Protein AF-A0A2T1A3M8-F1 (afdb_monomer_lite)

pLDDT: mean 86.58, std 13.89, range [47.28, 98.44]

Foldseek 3Di:
DDDDDDPPDDPPPPPPPPQPPVNVVVVVVVVVVVVVVVVVVVVVVVVVVVVVVVVVVVVVVVVVVVVCVVCVVVVLVVQLVVVVVVPDDSVVSNVVSVVVVVVVCVVVVVVVVVVVVPPDDPPVVVVVVVVVVVVVVVVVDDDPDD

InterPro domains:
  IPR009937 Putative Actinobacterial Holin-X, holin superfamily III [PF07332] (22-135)

Secondary structure (DSSP, 8-state):
-PPP----S--------PPPHHHHHHHHHHHHHHHHHHHHHHHHHHHHHHHHHHHHHHHHHHHHHHHHHHHHHHHHHHHHHHHHHTT--HHHHHHHHHHHHHHHHHHHHHHHHHHHHH----HHHHHHHHHHHHHHHHHT---S--

Radius of gyration: 41.01 Å; chains: 1; bounding box: 118×30×90 Å

Organism: NCBI:txid1629062

Sequence (146 aa):
MTIPDTRYAAVEETEVAHPSVGTLVKEASDHLSTLVRSEVELAKTEVKAEVKKAATGSISLIVAGVLVLVALPFIFVTLAEVLILIGLPRWAGYACIVGFFFVLAALFGLIGLRKIKKIKKPERTVSSMKKNSEIARAFKKPEKAA

Structure (mmCIF, N/CA/C/O backbone):
data_AF-A0A2T1A3M8-F1
#
_entry.id   AF-A0A2T1A3M8-F1
#
loop_
_atom_site.group_PDB
_atom_site.id
_atom_site.type_symbol
_atom_site.label_atom_id
_atom_site.label_alt_id
_atom_site.label_comp_id
_atom_site.label_asym_id
_atom_site.label_entity_id
_atom_site.label_seq_id
_atom_site.pdbx_PDB_ins_code
_atom_site.Cartn_x
_atom_site.Cartn_y
_atom_site.Cartn_z
_atom_site.occupancy
_atom_site.B_iso_or_equiv
_atom_site.auth_seq_id
_atom_site.auth_comp_id
_atom_site.auth_asym_id
_atom_site.auth_atom_id
_atom_site.pdbx_PDB_model_num
ATOM 1 N N . MET A 1 1 ? -96.340 -3.804 47.439 1.00 56.19 1 MET A N 1
ATOM 2 C CA . MET A 1 1 ? -95.224 -4.629 46.935 1.00 56.19 1 MET A CA 1
ATOM 3 C C . MET A 1 1 ? -93.945 -3.850 47.189 1.00 56.19 1 MET A C 1
ATOM 5 O O . MET A 1 1 ? -93.656 -2.906 46.471 1.00 56.19 1 MET A O 1
ATOM 9 N N . THR A 1 2 ? -93.291 -4.137 48.310 1.00 54.47 2 THR A N 1
ATOM 10 C CA . THR A 1 2 ? -92.077 -3.467 48.794 1.00 54.47 2 THR A CA 1
ATOM 11 C C . THR A 1 2 ? -90.855 -4.137 48.174 1.00 54.47 2 THR A C 1
ATOM 13 O O . THR A 1 2 ? -90.666 -5.339 48.355 1.00 54.47 2 THR A O 1
ATOM 16 N N . ILE A 1 3 ? -90.052 -3.379 47.432 1.00 66.25 3 ILE A N 1
ATOM 17 C CA . ILE A 1 3 ? -88.756 -3.834 46.917 1.00 66.25 3 ILE A CA 1
ATOM 18 C C . ILE A 1 3 ? -87.716 -3.600 48.027 1.00 66.25 3 ILE A C 1
ATOM 20 O O . ILE A 1 3 ? -87.674 -2.489 48.555 1.00 66.25 3 ILE A O 1
ATOM 24 N N . PRO A 1 4 ? -86.909 -4.603 48.419 1.00 63.34 4 PRO A N 1
ATOM 25 C CA . PRO A 1 4 ? -85.868 -4.422 49.423 1.00 63.34 4 PRO A CA 1
ATOM 26 C C . PRO A 1 4 ? -84.625 -3.770 48.799 1.00 63.34 4 PRO A C 1
ATOM 28 O O . PRO A 1 4 ? -84.076 -4.269 47.815 1.00 63.34 4 PRO A O 1
ATOM 31 N N . ASP A 1 5 ? -84.162 -2.669 49.390 1.00 68.81 5 ASP A N 1
ATOM 32 C CA . ASP A 1 5 ? -82.887 -2.033 49.051 1.00 68.81 5 ASP A CA 1
ATOM 33 C C . ASP A 1 5 ? -81.718 -2.914 49.513 1.00 68.81 5 ASP A C 1
ATOM 35 O O . ASP A 1 5 ? -81.471 -3.079 50.705 1.00 68.81 5 ASP A O 1
ATOM 39 N N . THR A 1 6 ? -81.000 -3.508 48.559 1.00 67.69 6 THR A N 1
ATOM 40 C CA . THR A 1 6 ? -79.814 -4.355 48.814 1.00 67.69 6 THR A CA 1
ATOM 41 C C . THR A 1 6 ? -78.653 -4.051 47.862 1.00 67.69 6 THR A C 1
ATOM 43 O O . THR A 1 6 ? -77.837 -4.916 47.562 1.00 67.69 6 THR A O 1
ATOM 46 N N . ARG A 1 7 ? -78.531 -2.807 47.380 1.00 63.34 7 ARG A N 1
ATOM 47 C CA . ARG A 1 7 ? -77.440 -2.406 46.465 1.00 63.34 7 ARG A CA 1
ATOM 48 C C . ARG A 1 7 ? -76.286 -1.630 47.103 1.00 63.34 7 ARG A C 1
ATOM 50 O O . ARG A 1 7 ? -75.448 -1.109 46.382 1.00 63.34 7 ARG A O 1
ATOM 57 N N . TYR A 1 8 ? -76.215 -1.591 48.432 1.00 64.69 8 TYR A N 1
ATOM 58 C CA . TYR A 1 8 ? -75.124 -0.950 49.180 1.00 64.69 8 TYR A CA 1
ATOM 59 C C . TYR A 1 8 ? -74.403 -1.950 50.098 1.00 64.69 8 TYR A C 1
ATOM 61 O O . TYR A 1 8 ? -73.956 -1.607 51.187 1.00 64.69 8 TYR A O 1
ATOM 69 N N . ALA A 1 9 ? -74.301 -3.215 49.684 1.00 58.91 9 ALA A N 1
ATOM 70 C CA . ALA A 1 9 ? -73.373 -4.140 50.318 1.00 58.91 9 ALA A CA 1
ATOM 71 C C . ALA A 1 9 ? -71.983 -3.932 49.699 1.00 58.91 9 ALA A C 1
ATOM 73 O O . ALA A 1 9 ? -71.771 -4.255 48.534 1.00 58.91 9 ALA A O 1
ATOM 74 N N . ALA A 1 10 ? -71.077 -3.385 50.511 1.00 58.31 10 ALA A N 1
ATOM 75 C CA . ALA A 1 10 ? -69.633 -3.332 50.308 1.00 58.31 10 ALA A CA 1
ATOM 76 C C . ALA A 1 10 ? -69.152 -2.544 49.076 1.00 58.31 10 ALA A C 1
ATOM 78 O O . ALA A 1 10 ? -68.676 -3.105 48.092 1.00 58.31 10 ALA A O 1
ATOM 79 N N . VAL A 1 11 ? -69.113 -1.214 49.202 1.00 58.75 11 VAL A N 1
ATOM 80 C CA . VAL A 1 11 ? -67.881 -0.542 48.771 1.00 58.75 11 VAL A CA 1
ATOM 81 C C . VAL A 1 11 ? -66.842 -0.985 49.792 1.00 58.75 11 VAL A C 1
ATOM 83 O O . VAL A 1 11 ? -66.782 -0.454 50.897 1.00 58.75 11 VAL A O 1
ATOM 86 N N . GLU A 1 12 ? -66.144 -2.074 49.475 1.00 60.78 12 GLU A N 1
ATOM 87 C CA . GLU A 1 12 ? -64.913 -2.452 50.152 1.00 60.78 12 GLU A CA 1
ATOM 88 C C . GLU A 1 12 ? -64.008 -1.225 50.037 1.00 60.78 12 GLU A C 1
ATOM 90 O O . GLU A 1 12 ? -63.537 -0.879 48.951 1.00 60.78 12 GLU A O 1
ATOM 95 N N . GLU A 1 13 ? -63.879 -0.486 51.134 1.00 59.03 13 GLU A N 1
ATOM 96 C CA . GLU A 1 13 ? -62.920 0.594 51.260 1.00 59.03 13 GLU A CA 1
ATOM 97 C C . GLU A 1 13 ? -61.561 -0.093 51.165 1.00 59.03 13 GLU A C 1
ATOM 99 O O . GLU A 1 13 ? -61.047 -0.642 52.137 1.00 59.03 13 GLU A O 1
ATOM 104 N N . THR A 1 14 ? -61.039 -0.197 49.941 1.00 60.00 14 THR A N 1
ATOM 105 C CA . THR A 1 14 ? -59.661 -0.602 49.716 1.00 60.00 14 THR A CA 1
ATOM 106 C C . THR A 1 14 ? -58.864 0.479 50.414 1.00 60.00 14 THR A C 1
ATOM 108 O O . THR A 1 14 ? -58.745 1.591 49.901 1.00 60.00 14 THR A O 1
ATOM 111 N N . GLU A 1 15 ? -58.426 0.184 51.639 1.00 54.41 15 GLU A N 1
ATOM 112 C CA . GLU A 1 15 ? -57.441 0.963 52.364 1.00 54.41 15 GLU A CA 1
ATOM 113 C C . GLU A 1 15 ? -56.363 1.285 51.335 1.00 54.41 15 GLU A C 1
ATOM 115 O O . GLU A 1 15 ? -55.698 0.384 50.815 1.00 54.41 15 GLU A O 1
ATOM 120 N N . VAL A 1 16 ? -56.299 2.553 50.917 1.00 62.00 16 VAL A N 1
ATOM 121 C CA . VAL A 1 16 ? -55.304 3.017 49.960 1.00 62.00 16 VAL A CA 1
ATOM 122 C C . VAL A 1 16 ? -53.999 2.932 50.724 1.00 62.00 16 VAL A C 1
ATOM 124 O O . VAL A 1 16 ? -53.588 3.877 51.394 1.00 62.00 16 VAL A O 1
ATOM 127 N N . ALA A 1 17 ? -53.399 1.743 50.702 1.00 64.56 17 ALA A N 1
ATOM 128 C CA . ALA A 1 17 ? -52.112 1.468 51.287 1.00 64.56 17 ALA A CA 1
ATOM 129 C C . ALA A 1 17 ? -51.141 2.386 50.557 1.00 64.56 17 ALA A C 1
ATOM 131 O O . ALA A 1 17 ? -50.731 2.112 49.427 1.00 64.56 17 ALA A O 1
ATOM 132 N N . HIS A 1 18 ? -50.857 3.536 51.171 1.00 65.81 18 HIS A N 1
ATOM 133 C CA . HIS A 1 18 ? -49.926 4.498 50.623 1.00 65.81 18 HIS A CA 1
ATOM 134 C C . HIS A 1 18 ? -48.636 3.738 50.333 1.00 65.81 18 HIS A C 1
ATOM 136 O O . HIS A 1 18 ? -48.106 3.091 51.246 1.00 65.81 18 HIS A O 1
ATOM 142 N N . PRO A 1 19 ? -48.159 3.741 49.075 1.00 67.19 19 PRO A N 1
ATOM 143 C CA . PRO A 1 19 ? -46.960 3.009 48.730 1.00 67.19 19 PRO A CA 1
ATOM 144 C C . PRO A 1 19 ? -45.869 3.464 49.685 1.00 67.19 19 PRO A C 1
ATOM 146 O O . PRO A 1 19 ? -45.608 4.661 49.838 1.00 67.19 19 PRO A O 1
ATOM 149 N N . SER A 1 20 ? -45.290 2.496 50.396 1.00 84.38 20 SER A N 1
ATOM 150 C CA . SER A 1 20 ? -44.232 2.793 51.348 1.00 84.38 20 SER A CA 1
ATOM 151 C C . SER A 1 20 ? -43.126 3.564 50.625 1.00 84.38 20 SER A C 1
ATOM 153 O O . SER A 1 20 ? -42.888 3.352 49.433 1.00 84.38 20 SER A O 1
ATOM 155 N N . VAL A 1 21 ? -42.408 4.431 51.337 1.00 84.31 21 VAL A N 1
ATOM 156 C CA . VAL A 1 21 ? -41.276 5.178 50.761 1.00 84.31 21 VAL A CA 1
ATOM 157 C C . VAL A 1 21 ? -40.280 4.228 50.072 1.00 84.31 21 VAL A C 1
ATOM 159 O O . VAL A 1 21 ? -39.727 4.561 49.028 1.00 84.31 21 VAL A O 1
ATOM 162 N N . GLY A 1 22 ? -40.123 3.001 50.584 1.00 86.31 22 GLY A N 1
ATOM 163 C CA . GLY A 1 22 ? -39.310 1.958 49.952 1.00 86.31 22 GLY A CA 1
ATOM 164 C C . GLY A 1 22 ? -39.854 1.458 48.607 1.00 86.31 22 GLY A C 1
ATOM 165 O O . GLY A 1 22 ? -39.070 1.189 47.700 1.00 86.31 22 GLY A O 1
ATOM 166 N N . THR A 1 23 ? -41.175 1.378 48.443 1.00 86.12 23 THR A N 1
ATOM 167 C CA . THR A 1 23 ? -41.828 1.000 47.179 1.00 86.12 23 THR A CA 1
ATOM 168 C C . THR A 1 23 ? -41.620 2.074 46.110 1.00 86.12 23 THR A C 1
ATOM 170 O O . THR A 1 23 ? -41.245 1.746 44.989 1.00 86.12 23 THR A O 1
ATOM 173 N N . LEU A 1 24 ? -41.762 3.352 46.477 1.00 88.38 24 LEU A N 1
ATOM 174 C CA . LEU A 1 24 ? -41.560 4.488 45.566 1.00 88.38 24 LEU A CA 1
ATOM 175 C C . LEU A 1 24 ? -40.099 4.619 45.115 1.00 88.38 24 LEU A C 1
ATOM 177 O O . LEU A 1 24 ? -39.822 4.868 43.944 1.00 88.38 24 LEU A O 1
ATOM 181 N N . VAL A 1 25 ? -39.150 4.415 46.034 1.00 90.38 25 VAL A N 1
ATOM 182 C CA . VAL A 1 25 ? -37.715 4.411 45.708 1.00 90.38 25 VAL A CA 1
ATOM 183 C C . VAL A 1 25 ? -37.370 3.252 44.774 1.00 90.38 25 VAL A C 1
ATOM 185 O O . VAL A 1 25 ? -36.583 3.434 43.843 1.00 90.38 25 VAL A O 1
ATOM 188 N N . LYS A 1 26 ? -37.964 2.073 44.989 1.00 90.81 26 LYS A N 1
ATOM 189 C CA . LYS A 1 26 ? -37.766 0.911 44.118 1.00 90.81 26 LYS A CA 1
ATOM 190 C C . LYS A 1 26 ? -38.294 1.175 42.705 1.00 90.81 26 LYS A C 1
ATOM 192 O O . LYS A 1 26 ? -37.553 0.989 41.749 1.00 90.81 26 LYS A O 1
ATOM 197 N N . GLU A 1 27 ? -39.513 1.690 42.580 1.00 90.94 27 GLU A N 1
ATOM 198 C CA . GLU A 1 27 ? -40.127 2.018 41.288 1.00 90.94 27 GLU A CA 1
ATOM 199 C C . GLU A 1 27 ? -39.337 3.102 40.536 1.00 90.94 27 GLU A C 1
ATOM 201 O O . GLU A 1 27 ? -38.985 2.927 39.371 1.00 90.94 27 GLU A O 1
ATOM 206 N N . ALA A 1 28 ? -38.930 4.177 41.219 1.00 91.12 28 ALA A N 1
ATOM 207 C CA . ALA A 1 28 ? -38.073 5.202 40.622 1.00 91.12 28 ALA A CA 1
ATOM 208 C C . ALA A 1 28 ? -36.711 4.639 40.160 1.00 91.12 28 ALA A C 1
ATOM 210 O O . ALA A 1 28 ? -36.205 5.024 39.102 1.00 91.12 28 ALA A O 1
ATOM 211 N N . SER A 1 29 ? -36.131 3.705 40.922 1.00 92.31 29 SER A N 1
ATOM 212 C CA . SER A 1 29 ? -34.871 3.032 40.566 1.00 92.31 29 SER A CA 1
ATOM 213 C C . SER A 1 29 ? -35.028 2.106 39.355 1.00 92.31 29 SER A C 1
ATOM 215 O O . SER A 1 29 ? -34.136 2.051 38.502 1.00 92.31 29 SER A O 1
ATOM 217 N N . ASP A 1 30 ? -36.163 1.418 39.242 1.00 93.69 30 ASP A N 1
ATOM 218 C CA . ASP A 1 30 ? -36.487 0.552 38.105 1.00 93.69 30 ASP A CA 1
ATOM 219 C C . ASP A 1 30 ? -36.718 1.381 36.825 1.00 93.69 30 ASP A C 1
ATOM 221 O O . ASP A 1 30 ? -36.212 1.036 35.749 1.00 93.69 30 ASP A O 1
ATOM 225 N N . HIS A 1 31 ? -37.387 2.533 36.933 1.00 92.88 31 HIS A N 1
ATOM 226 C CA . HIS A 1 31 ? -37.581 3.464 35.816 1.00 92.88 31 HIS A CA 1
ATOM 227 C C . HIS A 1 31 ? -36.258 4.069 35.335 1.00 92.88 31 HIS A C 1
ATOM 229 O O . HIS A 1 31 ? -35.994 4.107 34.130 1.00 92.88 31 HIS A O 1
ATOM 235 N N . LEU A 1 32 ? -35.394 4.492 36.263 1.00 93.56 32 LEU A N 1
ATOM 236 C CA . LEU A 1 32 ? -34.070 5.009 35.920 1.00 93.56 32 LEU A CA 1
ATOM 237 C C . LEU A 1 32 ? -33.206 3.929 35.257 1.00 93.56 32 LEU A C 1
ATOM 239 O O . LEU A 1 32 ? -32.557 4.195 34.246 1.00 93.56 32 LEU A O 1
ATOM 243 N N . SER A 1 33 ? -33.237 2.699 35.780 1.00 94.81 33 SER A N 1
ATOM 244 C CA . SER A 1 33 ? -32.524 1.560 35.186 1.00 94.81 33 SER A CA 1
ATOM 245 C C . SER A 1 33 ? -33.001 1.271 33.762 1.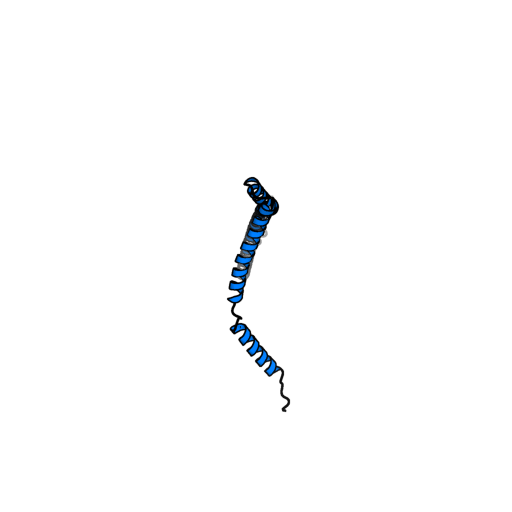00 94.81 33 SER A C 1
ATOM 247 O O . SER A 1 33 ? -32.186 0.992 32.881 1.00 94.81 33 SER A O 1
ATOM 249 N N . THR A 1 34 ? -34.306 1.398 33.516 1.00 94.81 34 THR A N 1
ATOM 250 C CA . THR A 1 34 ? -34.906 1.232 32.186 1.00 94.81 34 THR A CA 1
ATOM 251 C C . THR A 1 34 ? -34.461 2.332 31.222 1.00 94.81 34 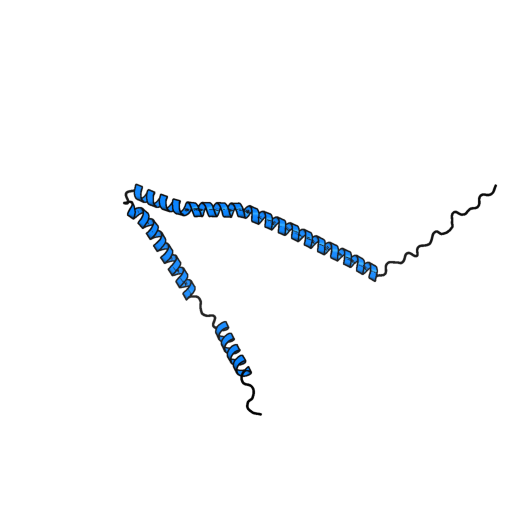THR A C 1
ATOM 253 O O . THR A 1 34 ? -34.055 2.024 30.103 1.00 94.81 34 THR A O 1
ATOM 256 N N . LEU A 1 35 ? -34.450 3.594 31.663 1.00 95.00 35 LEU A N 1
ATOM 257 C CA . LEU A 1 35 ? -34.007 4.734 30.854 1.00 95.00 35 LEU A CA 1
ATOM 258 C C . LEU A 1 35 ? -32.522 4.624 30.470 1.00 95.00 35 LEU A C 1
ATOM 260 O O . LEU A 1 35 ? -32.142 4.809 29.315 1.00 95.00 35 LEU A O 1
ATOM 264 N N . VAL A 1 36 ? -31.672 4.271 31.439 1.00 96.06 36 VAL A N 1
ATOM 265 C CA . VAL A 1 36 ? -30.241 4.052 31.188 1.00 96.06 36 VAL A CA 1
ATOM 266 C C . VAL A 1 36 ? -30.053 2.904 30.200 1.00 96.06 36 VAL A C 1
ATOM 268 O O . VAL A 1 36 ? -29.255 3.011 29.269 1.00 96.06 36 VAL A O 1
ATOM 271 N N . ARG A 1 37 ? -30.804 1.808 30.361 1.00 96.19 37 ARG A N 1
ATOM 272 C CA . ARG A 1 37 ? -30.740 0.675 29.438 1.00 96.19 37 ARG A CA 1
ATOM 273 C C . ARG A 1 37 ? -31.157 1.069 28.020 1.00 96.19 37 ARG A C 1
ATOM 275 O O . ARG A 1 37 ? -30.464 0.670 27.085 1.00 96.19 37 ARG A O 1
ATOM 282 N N . SER A 1 38 ? -32.220 1.856 27.855 1.00 95.62 38 SER A N 1
ATOM 283 C CA . SER A 1 38 ? -32.675 2.306 26.535 1.00 95.62 38 SER A CA 1
ATOM 284 C C . SER A 1 38 ? -31.678 3.243 25.862 1.00 95.62 38 SER A C 1
ATOM 286 O O . SER A 1 38 ? -31.430 3.093 24.669 1.00 95.62 38 SER A O 1
ATOM 288 N N . GLU A 1 39 ? -31.054 4.152 26.614 1.00 94.94 39 GLU A N 1
ATOM 289 C CA . GLU A 1 39 ? -30.045 5.068 26.068 1.00 94.94 39 GLU A CA 1
ATOM 290 C C . GLU A 1 39 ? -28.806 4.300 25.589 1.00 94.94 39 GLU A C 1
ATOM 292 O O . GLU A 1 39 ? -28.271 4.546 24.508 1.00 94.94 39 GLU A O 1
ATOM 297 N N . VAL A 1 40 ? -28.390 3.286 26.359 1.00 96.06 40 VAL A N 1
ATOM 298 C CA . VAL A 1 40 ? -27.302 2.378 25.974 1.00 96.06 40 VAL A CA 1
ATOM 299 C C . VAL A 1 40 ? -27.671 1.563 24.733 1.00 96.06 40 VAL A C 1
ATOM 301 O O . VAL A 1 40 ? -26.829 1.366 23.853 1.00 96.06 40 VAL A O 1
ATOM 304 N N . GLU A 1 41 ? -28.903 1.064 24.643 1.00 96.88 41 GLU A N 1
ATOM 305 C CA . GLU A 1 41 ? -29.365 0.311 23.475 1.00 96.88 41 GLU A CA 1
ATOM 306 C C . GLU A 1 41 ? -29.435 1.191 22.225 1.00 96.88 41 GLU A C 1
ATOM 308 O O . GLU A 1 41 ? -28.939 0.779 21.173 1.00 96.88 41 GLU A O 1
ATOM 313 N N . LEU A 1 42 ? -29.935 2.420 22.351 1.00 95.50 42 LEU A N 1
ATOM 314 C CA . LEU A 1 42 ? -29.957 3.400 21.272 1.00 95.50 42 LEU A CA 1
ATOM 315 C C . LEU A 1 42 ? -28.536 3.727 20.802 1.00 95.50 42 LEU A C 1
ATOM 317 O O . LEU A 1 42 ? -28.224 3.511 19.628 1.00 95.50 42 LEU A O 1
ATOM 321 N N . ALA A 1 43 ? -27.647 4.118 21.719 1.00 95.56 43 ALA A N 1
ATOM 322 C CA . ALA A 1 43 ? -26.249 4.408 21.409 1.00 95.56 43 ALA A CA 1
ATOM 323 C C . ALA A 1 43 ? -25.565 3.214 20.723 1.00 95.56 43 ALA A C 1
ATOM 325 O O . ALA A 1 43 ? -24.844 3.369 19.737 1.00 95.56 43 ALA A O 1
ATOM 326 N N . LYS A 1 44 ? -25.840 1.984 21.178 1.00 96.31 44 LYS A N 1
ATOM 327 C CA . LYS A 1 44 ? -25.322 0.768 20.540 1.00 96.31 44 LYS A CA 1
ATOM 328 C C . LYS A 1 44 ? -25.842 0.600 19.111 1.00 96.31 44 LYS A C 1
ATOM 330 O O . LYS A 1 44 ? -25.080 0.162 18.243 1.00 96.31 44 LYS A O 1
ATOM 335 N N . THR A 1 45 ? -27.113 0.900 18.847 1.00 96.88 45 THR A N 1
ATOM 336 C CA . THR A 1 45 ? -27.672 0.825 17.487 1.00 96.88 45 THR A CA 1
ATOM 337 C C . THR A 1 45 ? -27.099 1.891 16.563 1.00 96.88 45 THR A C 1
ATOM 339 O O . THR A 1 45 ? -26.755 1.562 15.426 1.00 96.88 45 THR A O 1
ATOM 342 N N . GLU A 1 46 ? -26.924 3.116 17.053 1.00 94.69 46 GLU A N 1
ATOM 343 C CA . GLU A 1 46 ? -26.360 4.227 16.291 1.00 94.69 46 GLU A CA 1
ATOM 344 C C . GLU A 1 46 ? -24.898 3.957 15.937 1.00 94.69 46 GLU A C 1
ATOM 346 O O . GLU A 1 46 ? -24.558 3.908 14.754 1.00 94.69 46 GLU A O 1
ATOM 351 N N . VAL A 1 47 ? -24.074 3.594 16.924 1.00 96.88 47 VAL A N 1
ATOM 352 C CA . VAL A 1 47 ? -22.677 3.194 16.695 1.00 96.88 47 VAL A CA 1
ATOM 353 C C . VAL A 1 47 ? -22.598 2.025 15.711 1.00 96.88 47 VAL A C 1
ATOM 355 O O . VAL A 1 47 ? -21.782 2.033 14.791 1.00 96.88 47 VAL A O 1
ATOM 358 N N . LYS A 1 48 ? -23.463 1.009 15.836 1.00 96.12 48 LYS A N 1
ATOM 359 C CA . LYS A 1 48 ? -23.482 -0.120 14.891 1.00 96.12 48 LYS A CA 1
ATOM 360 C C . LYS A 1 48 ? -23.860 0.325 13.474 1.00 96.12 48 LYS A C 1
ATOM 362 O O . LYS A 1 48 ? -23.293 -0.191 12.507 1.00 96.12 48 LYS A O 1
ATOM 367 N N . ALA A 1 49 ? -24.813 1.244 13.335 1.00 94.25 49 ALA A N 1
ATOM 368 C CA . ALA A 1 49 ? -25.224 1.786 12.046 1.00 94.25 49 ALA A CA 1
ATOM 369 C C . ALA A 1 49 ? -24.106 2.623 11.410 1.00 94.25 49 ALA A C 1
ATOM 371 O O . ALA A 1 49 ? -23.833 2.458 10.218 1.00 94.25 49 ALA A O 1
ATOM 372 N N . GLU A 1 50 ? -23.422 3.455 12.192 1.00 94.69 50 GLU A N 1
ATOM 373 C CA . GLU A 1 50 ? -22.262 4.231 11.751 1.00 94.69 50 GLU A CA 1
ATOM 374 C C . GLU A 1 50 ? -21.106 3.333 11.317 1.00 94.69 50 GLU A C 1
ATOM 376 O O . GLU A 1 50 ? -20.603 3.478 10.203 1.00 94.69 50 GLU A O 1
ATOM 381 N N . VAL A 1 51 ? -20.744 2.339 12.133 1.00 96.38 51 VAL A N 1
ATOM 382 C CA . VAL A 1 51 ? -19.702 1.359 11.795 1.00 96.38 51 VAL A CA 1
ATOM 383 C C . VAL A 1 51 ? -20.057 0.612 10.513 1.00 96.38 51 VAL A C 1
ATOM 385 O O . VAL A 1 51 ? -19.195 0.422 9.657 1.00 96.38 51 VAL A O 1
ATOM 388 N N . LYS A 1 52 ? -21.323 0.215 10.329 1.00 94.94 52 LYS A N 1
ATOM 389 C CA . LYS A 1 52 ? -21.764 -0.453 9.099 1.00 94.94 52 LYS A CA 1
ATOM 390 C C . LYS A 1 52 ? -21.639 0.468 7.886 1.00 94.94 52 LYS A C 1
ATOM 392 O O . LYS A 1 52 ? -21.114 0.026 6.867 1.00 94.94 52 LYS A O 1
ATOM 397 N N . LYS A 1 53 ? -22.079 1.726 7.994 1.00 93.50 53 LYS A N 1
ATOM 398 C CA . LYS A 1 53 ? -21.940 2.727 6.922 1.00 93.50 53 LYS A CA 1
ATOM 399 C C . LYS A 1 53 ? -20.471 2.943 6.566 1.00 93.50 53 LYS A C 1
ATOM 401 O O . LYS A 1 53 ? -20.121 2.856 5.389 1.00 93.50 53 LYS A O 1
ATOM 406 N N . ALA A 1 54 ? -19.616 3.143 7.568 1.00 93.94 54 ALA A N 1
ATOM 407 C CA . ALA A 1 54 ? -18.177 3.307 7.391 1.00 93.94 54 ALA A CA 1
ATOM 408 C C . ALA A 1 54 ? -17.541 2.068 6.740 1.00 93.94 54 ALA A C 1
ATOM 410 O O . ALA A 1 54 ? -16.773 2.202 5.788 1.00 93.94 54 ALA A O 1
ATOM 411 N N . ALA A 1 55 ? -17.911 0.862 7.181 1.00 94.44 55 ALA A N 1
ATOM 412 C CA . ALA A 1 55 ? -17.444 -0.386 6.586 1.00 94.44 55 ALA A CA 1
ATOM 413 C C . ALA A 1 55 ? -17.851 -0.492 5.112 1.00 94.44 55 ALA A C 1
ATOM 415 O O . ALA A 1 55 ? -16.993 -0.715 4.262 1.00 94.44 55 ALA A O 1
ATOM 416 N N . THR A 1 56 ? -19.126 -0.265 4.783 1.00 93.69 56 THR A N 1
ATOM 417 C CA . THR A 1 56 ? -19.597 -0.318 3.390 1.00 93.69 56 THR A CA 1
ATOM 418 C C . THR A 1 56 ? -18.973 0.768 2.516 1.00 93.69 56 THR A C 1
ATOM 420 O O . THR A 1 56 ? -18.605 0.491 1.379 1.00 93.69 56 THR A O 1
ATOM 423 N N . GLY A 1 57 ? -18.785 1.979 3.051 1.00 92.12 57 GLY A N 1
ATOM 424 C CA . GLY A 1 57 ? -18.112 3.069 2.345 1.00 92.12 57 GLY A CA 1
ATOM 425 C C . GLY A 1 57 ? -16.622 2.802 2.122 1.00 92.12 57 GLY A C 1
ATOM 426 O O . GLY A 1 57 ? -16.076 3.186 1.095 1.00 92.12 57 GLY A O 1
ATOM 427 N N . SER A 1 58 ? -15.968 2.076 3.031 1.00 96.06 58 SER A N 1
ATOM 428 C CA . SER A 1 58 ? -14.553 1.709 2.888 1.00 96.06 58 SER A CA 1
ATOM 429 C C . SER A 1 58 ? -14.317 0.676 1.785 1.00 96.06 58 SER A C 1
ATOM 431 O O . SER A 1 58 ? -13.222 0.632 1.230 1.00 96.06 58 SER A O 1
ATOM 433 N N . ILE A 1 59 ? -15.321 -0.138 1.429 1.00 96.25 59 ILE A N 1
ATOM 434 C CA . ILE A 1 59 ? -15.183 -1.160 0.379 1.00 96.25 59 ILE A CA 1
ATOM 435 C C . ILE A 1 59 ? -14.792 -0.515 -0.952 1.00 96.25 59 ILE A C 1
ATOM 437 O O . ILE A 1 59 ? -13.861 -0.986 -1.601 1.00 96.25 59 ILE A O 1
ATOM 441 N N . SER A 1 60 ? -15.453 0.575 -1.350 1.00 94.75 60 SER A N 1
ATOM 442 C CA . SER A 1 60 ? -15.147 1.245 -2.619 1.00 94.75 60 SER A CA 1
ATOM 443 C C . SER A 1 60 ? -13.741 1.846 -2.626 1.00 94.75 60 SER A C 1
ATOM 445 O O . SER A 1 60 ? -13.057 1.754 -3.642 1.00 94.75 60 SER A O 1
ATOM 447 N N . LEU A 1 61 ? -13.268 2.382 -1.494 1.00 97.00 61 LEU A N 1
ATOM 448 C CA . LEU A 1 61 ? -11.892 2.868 -1.363 1.00 97.00 61 LEU A CA 1
ATOM 449 C C . LEU A 1 61 ? -10.864 1.740 -1.418 1.00 97.00 61 LEU A C 1
ATOM 451 O O . LEU A 1 61 ? -9.834 1.902 -2.067 1.00 97.00 61 LEU A O 1
ATOM 455 N N . ILE A 1 62 ? -11.136 0.597 -0.784 1.00 97.62 62 ILE A N 1
ATOM 456 C CA . ILE A 1 62 ? -10.263 -0.579 -0.873 1.00 97.62 62 ILE A CA 1
ATOM 457 C C . ILE A 1 62 ? -10.191 -1.054 -2.325 1.00 97.62 62 ILE A C 1
ATOM 459 O O . ILE A 1 62 ? -9.095 -1.253 -2.841 1.00 97.62 62 ILE A O 1
ATOM 463 N N . VAL A 1 63 ? -11.332 -1.181 -3.007 1.00 98.06 63 VAL A N 1
ATOM 464 C CA . VAL A 1 63 ? -11.380 -1.589 -4.419 1.00 98.06 63 VAL A CA 1
ATOM 465 C C . VAL A 1 63 ? -10.631 -0.590 -5.302 1.00 98.06 63 VAL A C 1
ATOM 467 O O . VAL A 1 63 ? -9.790 -1.002 -6.096 1.00 98.06 63 VAL A O 1
ATOM 470 N N . ALA A 1 64 ? -10.866 0.714 -5.135 1.00 97.69 64 ALA A N 1
ATOM 471 C CA . ALA A 1 64 ? -10.143 1.751 -5.867 1.00 97.69 64 ALA A CA 1
ATOM 472 C C . ALA A 1 64 ? -8.628 1.679 -5.608 1.00 97.69 64 ALA A C 1
ATOM 474 O O . ALA A 1 64 ? -7.838 1.723 -6.549 1.00 97.69 64 ALA A O 1
ATOM 475 N N . GLY A 1 65 ? -8.219 1.498 -4.349 1.00 98.00 65 GLY A N 1
ATOM 476 C CA . GLY A 1 65 ? -6.818 1.337 -3.966 1.00 98.00 65 GLY A CA 1
ATOM 477 C C . GLY A 1 65 ? -6.172 0.099 -4.589 1.00 98.00 65 GLY A C 1
ATOM 478 O O . GLY A 1 65 ? -5.063 0.188 -5.111 1.00 98.00 65 GLY A O 1
ATOM 479 N N . VAL A 1 66 ? -6.875 -1.036 -4.605 1.00 98.44 66 VAL A N 1
ATOM 480 C CA . VAL A 1 66 ? -6.416 -2.268 -5.264 1.00 98.44 66 VAL A CA 1
ATOM 481 C C . VAL A 1 66 ? -6.283 -2.060 -6.771 1.00 98.44 66 VAL A C 1
ATOM 483 O O . VAL A 1 66 ? -5.269 -2.453 -7.339 1.00 98.44 66 VAL A O 1
ATOM 486 N N . LEU A 1 67 ? -7.250 -1.408 -7.421 1.00 98.38 67 LEU A N 1
ATOM 487 C CA . LEU A 1 67 ? -7.180 -1.120 -8.857 1.00 98.38 67 LEU A CA 1
ATOM 488 C C . LEU A 1 67 ? -5.986 -0.226 -9.201 1.00 98.38 67 LEU A C 1
ATOM 490 O O . LEU A 1 67 ? -5.261 -0.522 -10.148 1.00 98.38 67 LEU A O 1
ATOM 494 N N . VAL A 1 68 ? -5.734 0.822 -8.412 1.00 98.12 68 VAL A N 1
ATOM 495 C CA . VAL A 1 68 ? -4.544 1.671 -8.582 1.00 98.12 68 VAL A CA 1
ATOM 496 C C . VAL A 1 68 ? -3.269 0.862 -8.364 1.00 98.12 68 VAL A C 1
ATOM 498 O O . VAL A 1 68 ? -2.341 0.978 -9.160 1.00 98.12 68 VAL A O 1
ATOM 501 N N . LEU A 1 69 ? -3.220 0.010 -7.337 1.00 97.94 69 LEU A N 1
ATOM 502 C CA . LEU A 1 69 ? -2.058 -0.834 -7.055 1.00 97.94 69 LEU A CA 1
ATOM 503 C C . LEU A 1 69 ? -1.777 -1.831 -8.191 1.00 97.94 69 LEU A C 1
ATOM 505 O O . LEU A 1 69 ? -0.619 -2.034 -8.548 1.00 97.94 69 LEU A O 1
ATOM 509 N N . VAL A 1 70 ? -2.822 -2.414 -8.786 1.00 97.94 70 VAL A N 1
ATOM 510 C CA . VAL A 1 70 ? -2.721 -3.305 -9.954 1.00 97.94 70 VAL A CA 1
ATOM 511 C C . VAL A 1 70 ? -2.304 -2.534 -11.208 1.00 97.94 70 VAL A C 1
ATOM 513 O O . VAL A 1 70 ? -1.505 -3.044 -11.988 1.00 97.94 70 VAL A O 1
ATOM 516 N N . ALA A 1 71 ? -2.796 -1.309 -11.403 1.00 98.06 71 ALA A N 1
ATOM 517 C CA . ALA A 1 71 ? -2.439 -0.461 -12.543 1.00 98.06 71 ALA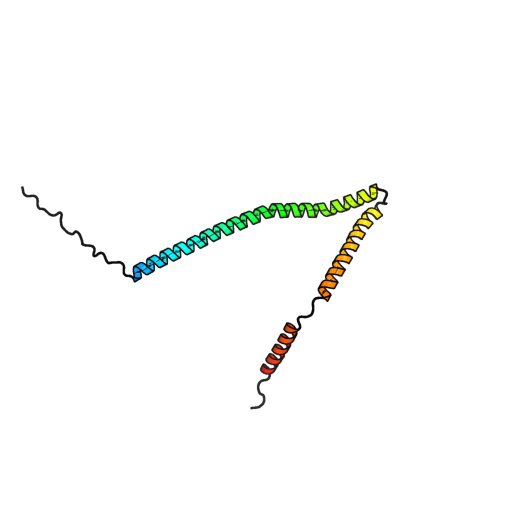 A CA 1
ATOM 518 C C . ALA A 1 71 ? -1.017 0.119 -12.440 1.00 98.06 71 ALA A C 1
ATOM 520 O O . ALA A 1 71 ? -0.377 0.382 -13.457 1.00 98.06 71 ALA A O 1
ATOM 521 N N . LEU A 1 72 ? -0.500 0.301 -11.225 1.00 97.56 72 LEU A N 1
ATOM 522 C CA . LEU A 1 72 ? 0.800 0.911 -10.954 1.00 97.56 72 LEU A CA 1
ATOM 523 C C . LEU A 1 72 ? 1.982 0.295 -11.740 1.00 97.56 72 LEU A C 1
ATOM 525 O O . LEU A 1 72 ? 2.726 1.062 -12.354 1.00 97.56 72 LEU A O 1
ATOM 529 N N . PRO A 1 73 ? 2.180 -1.041 -11.808 1.00 96.06 73 PRO A N 1
ATOM 530 C CA . PRO A 1 73 ? 3.223 -1.627 -12.654 1.00 96.06 73 PRO A CA 1
ATOM 531 C C . PRO A 1 73 ? 3.052 -1.287 -14.140 1.00 96.06 73 PRO A C 1
ATOM 533 O O . PRO A 1 73 ? 4.045 -1.034 -14.820 1.00 96.06 73 PRO A O 1
ATOM 536 N N . PHE A 1 74 ? 1.816 -1.215 -14.643 1.00 97.69 74 PHE A N 1
ATOM 537 C CA . PHE A 1 74 ? 1.558 -0.839 -16.035 1.00 97.69 74 PHE A CA 1
ATOM 538 C C . PHE A 1 74 ? 1.916 0.621 -16.301 1.00 97.69 74 PHE A C 1
ATOM 540 O O . PHE A 1 74 ? 2.497 0.903 -17.342 1.00 97.69 74 PHE A O 1
ATOM 547 N N . ILE A 1 75 ? 1.675 1.529 -15.349 1.00 98.06 75 ILE A N 1
ATOM 548 C CA . ILE A 1 75 ? 2.119 2.929 -15.453 1.00 98.06 75 ILE A CA 1
ATOM 549 C C . ILE A 1 75 ? 3.641 2.995 -15.638 1.00 98.06 75 ILE A C 1
ATOM 551 O O . ILE A 1 75 ? 4.125 3.734 -16.493 1.00 98.06 75 ILE A O 1
ATOM 555 N N . PHE A 1 76 ? 4.409 2.198 -14.892 1.00 97.38 76 PHE A N 1
ATOM 556 C CA . PHE A 1 76 ? 5.866 2.159 -15.043 1.00 97.38 76 PHE A CA 1
ATOM 557 C C . PHE A 1 76 ? 6.322 1.572 -16.381 1.00 97.38 76 PHE A C 1
ATOM 559 O O . PHE A 1 76 ? 7.278 2.082 -16.966 1.00 97.38 76 PHE A O 1
ATOM 566 N N . VAL A 1 77 ? 5.629 0.552 -16.895 1.00 96.94 77 VAL A N 1
ATOM 567 C CA . VAL A 1 77 ? 5.867 0.035 -18.253 1.00 96.94 77 VAL A CA 1
ATOM 568 C C . VAL A 1 77 ? 5.567 1.114 -19.293 1.00 96.94 77 VAL A C 1
ATOM 570 O O . VAL A 1 77 ? 6.387 1.348 -20.175 1.00 96.94 77 VAL A O 1
ATOM 573 N N . THR A 1 78 ? 4.448 1.830 -19.168 1.00 97.94 78 THR A N 1
ATOM 574 C CA . THR A 1 78 ? 4.106 2.943 -20.062 1.00 97.94 78 THR A CA 1
ATOM 575 C C . THR A 1 78 ? 5.165 4.042 -20.019 1.00 97.94 78 THR A C 1
ATOM 577 O O . THR A 1 78 ? 5.583 4.513 -21.070 1.00 97.94 78 THR A O 1
ATOM 580 N N . LEU A 1 79 ? 5.654 4.424 -18.835 1.00 97.56 79 LEU A N 1
ATOM 581 C CA . LEU A 1 79 ? 6.737 5.405 -18.701 1.00 97.56 79 LEU A CA 1
ATOM 582 C C . LEU A 1 79 ? 8.035 4.929 -19.367 1.00 97.56 79 LEU A C 1
ATOM 584 O O . LEU A 1 79 ? 8.691 5.716 -20.050 1.00 97.56 79 LEU A O 1
ATOM 588 N N . ALA A 1 80 ? 8.393 3.652 -19.207 1.00 97.56 80 ALA A N 1
ATOM 589 C CA . ALA A 1 80 ? 9.541 3.068 -19.895 1.00 97.56 80 ALA A CA 1
ATOM 590 C C . ALA A 1 80 ? 9.364 3.109 -21.420 1.00 97.56 80 ALA A C 1
ATOM 592 O O . ALA A 1 80 ? 10.278 3.526 -22.123 1.00 97.56 80 ALA A O 1
ATOM 593 N N . GLU A 1 81 ? 8.194 2.740 -21.941 1.00 97.94 81 GLU A N 1
ATOM 594 C CA . GLU A 1 81 ? 7.905 2.790 -23.381 1.00 97.94 81 GLU A CA 1
ATOM 595 C C . GLU A 1 81 ? 7.897 4.234 -23.916 1.00 97.94 81 GLU A C 1
ATOM 597 O O . GLU A 1 81 ? 8.416 4.480 -25.000 1.00 97.94 81 GLU A O 1
ATOM 602 N N . VAL A 1 82 ? 7.440 5.226 -23.144 1.00 97.75 82 VAL A N 1
ATOM 603 C CA . VAL A 1 82 ? 7.570 6.651 -23.513 1.00 97.75 82 VAL A CA 1
ATOM 604 C C . VAL A 1 82 ? 9.038 7.078 -23.613 1.00 97.75 82 VAL A C 1
ATOM 606 O O . VAL A 1 82 ? 9.412 7.763 -24.564 1.00 97.75 82 VAL A O 1
ATOM 609 N N . LEU A 1 83 ? 9.891 6.644 -22.678 1.00 96.19 83 LEU A N 1
ATOM 610 C CA . LEU A 1 83 ? 11.340 6.876 -22.751 1.00 96.19 83 LEU A CA 1
ATOM 611 C C . LEU A 1 83 ? 11.954 6.230 -24.003 1.00 96.19 83 LEU A C 1
ATOM 613 O O . LEU A 1 83 ? 12.846 6.797 -24.631 1.00 96.19 83 LEU A O 1
ATOM 617 N N . ILE A 1 84 ? 11.458 5.058 -24.392 1.00 96.69 84 ILE A N 1
ATOM 618 C CA . ILE A 1 84 ? 11.900 4.360 -25.601 1.00 96.69 84 ILE A CA 1
ATOM 619 C C . ILE A 1 84 ? 11.474 5.129 -26.856 1.00 96.69 84 ILE A C 1
ATOM 621 O O . ILE A 1 84 ? 12.278 5.309 -27.770 1.00 96.69 84 ILE A O 1
ATOM 625 N N . LEU A 1 85 ? 10.246 5.656 -26.880 1.00 96.88 85 LEU A N 1
ATOM 626 C CA . LEU A 1 85 ? 9.720 6.444 -27.999 1.00 96.88 85 LEU A CA 1
ATOM 627 C C . LEU A 1 85 ? 10.531 7.717 -28.278 1.00 96.88 85 LEU A C 1
ATOM 629 O O . LEU A 1 85 ? 10.645 8.114 -29.435 1.00 96.88 85 LEU A O 1
ATOM 633 N N . ILE A 1 86 ? 11.124 8.340 -27.257 1.00 95.12 86 ILE A N 1
ATOM 634 C CA . ILE A 1 86 ? 11.974 9.534 -27.431 1.00 95.12 86 ILE A CA 1
ATOM 635 C C . ILE A 1 86 ? 13.422 9.206 -27.844 1.00 95.12 86 ILE A C 1
ATOM 637 O O . ILE A 1 86 ? 14.253 10.108 -27.923 1.00 95.12 86 ILE A O 1
ATOM 641 N N . GLY A 1 87 ? 13.730 7.933 -28.122 1.00 95.31 87 GLY A N 1
ATOM 642 C CA . GLY A 1 87 ? 15.000 7.502 -28.711 1.00 95.31 87 GLY A CA 1
ATOM 643 C C . GLY A 1 87 ? 15.906 6.679 -27.796 1.00 95.31 87 GLY A C 1
ATOM 644 O O . GLY A 1 87 ? 17.019 6.345 -28.207 1.00 95.31 87 GLY A O 1
ATOM 645 N N . LEU A 1 88 ? 15.479 6.320 -26.576 1.00 95.94 88 LEU A N 1
ATOM 646 C CA . LEU A 1 88 ? 16.261 5.385 -25.761 1.00 95.94 88 LEU A CA 1
ATOM 647 C C . LEU A 1 88 ? 16.139 3.959 -26.318 1.00 95.94 88 LEU A C 1
ATOM 649 O O . LEU A 1 88 ? 15.048 3.520 -26.684 1.00 95.94 88 LEU A O 1
ATOM 653 N N . PRO A 1 89 ? 17.229 3.170 -26.313 1.00 95.81 89 PRO A N 1
ATOM 654 C CA . PRO A 1 89 ? 17.122 1.751 -26.605 1.00 95.81 89 PRO A CA 1
ATOM 655 C C . PRO A 1 89 ? 16.250 1.068 -25.545 1.00 95.81 89 PRO A C 1
ATOM 657 O O . PRO A 1 89 ? 16.248 1.461 -24.376 1.00 95.81 89 PRO A O 1
ATOM 660 N N . ARG A 1 90 ? 15.541 0.002 -25.943 1.00 94.94 90 ARG A N 1
ATOM 661 C CA . ARG A 1 90 ? 14.531 -0.663 -25.102 1.00 94.94 90 ARG A CA 1
ATOM 662 C C . ARG A 1 90 ? 15.034 -0.981 -23.695 1.00 94.94 90 ARG A C 1
ATOM 664 O O . ARG A 1 90 ? 14.382 -0.645 -22.716 1.00 94.94 90 ARG A O 1
ATOM 671 N N . TRP A 1 91 ? 16.233 -1.550 -23.591 1.00 96.62 91 TRP A N 1
ATOM 672 C CA . TRP A 1 91 ? 16.851 -1.885 -22.307 1.00 96.62 91 TRP A CA 1
ATOM 673 C C . TRP A 1 91 ? 17.078 -0.658 -21.405 1.00 96.62 91 TRP A C 1
ATOM 675 O O . TRP A 1 91 ? 16.907 -0.764 -20.193 1.00 96.62 91 TRP A O 1
ATOM 685 N N . ALA A 1 92 ? 17.417 0.504 -21.973 1.00 96.81 92 ALA A N 1
ATOM 686 C CA . ALA A 1 92 ? 17.715 1.714 -21.212 1.00 96.81 92 ALA A CA 1
ATOM 687 C C . ALA A 1 92 ? 16.449 2.345 -20.621 1.00 96.81 92 ALA A C 1
ATOM 689 O O . ALA A 1 92 ? 16.487 2.800 -19.483 1.00 96.81 92 ALA A O 1
ATOM 690 N N . GLY A 1 93 ? 15.317 2.307 -21.336 1.00 97.00 93 GLY A N 1
ATOM 691 C CA . GLY A 1 93 ? 14.034 2.792 -20.811 1.00 97.00 93 GLY A CA 1
ATOM 692 C C . GLY A 1 93 ? 13.621 2.061 -19.529 1.00 97.00 93 GLY A C 1
ATOM 693 O O . GLY A 1 93 ? 13.340 2.689 -18.509 1.00 97.00 93 GLY A O 1
ATOM 694 N N . TYR A 1 94 ? 13.686 0.726 -19.537 1.00 97.00 94 TYR A N 1
ATOM 695 C CA . TYR A 1 94 ? 13.423 -0.080 -18.339 1.00 97.00 94 TYR A CA 1
ATOM 696 C C . TYR A 1 94 ? 14.507 0.100 -17.264 1.00 97.00 94 TYR A C 1
ATOM 698 O O . TYR A 1 94 ? 14.182 0.198 -16.079 1.00 97.00 94 TYR A O 1
ATOM 706 N N . ALA A 1 95 ? 15.784 0.207 -17.651 1.00 97.19 95 ALA A N 1
ATOM 707 C CA . ALA A 1 95 ? 16.878 0.456 -16.712 1.00 97.19 95 ALA A CA 1
ATOM 708 C C . ALA A 1 95 ? 16.734 1.802 -15.980 1.00 97.19 95 ALA A C 1
ATOM 710 O O . ALA A 1 95 ? 17.049 1.873 -14.793 1.00 97.19 95 ALA A O 1
ATOM 711 N N . CYS A 1 96 ? 16.208 2.846 -16.629 1.00 96.81 96 CYS A N 1
ATOM 712 C CA . CYS A 1 96 ? 15.907 4.126 -15.983 1.00 96.81 96 CYS A CA 1
ATOM 713 C C . CYS A 1 96 ? 14.865 3.977 -14.868 1.00 96.81 96 CYS A C 1
ATOM 715 O O . CYS A 1 96 ? 15.068 4.495 -13.771 1.00 96.81 96 CYS A O 1
ATOM 717 N N . ILE A 1 97 ? 13.779 3.238 -15.116 1.00 97.31 97 ILE A N 1
ATOM 718 C CA . ILE A 1 97 ? 12.744 2.983 -14.104 1.00 97.31 97 ILE A CA 1
ATOM 719 C C . ILE A 1 97 ? 13.304 2.156 -12.943 1.00 97.31 97 ILE A C 1
ATOM 721 O O . ILE A 1 97 ? 13.089 2.492 -11.779 1.00 97.31 97 ILE A O 1
ATOM 725 N N . VAL A 1 98 ? 14.076 1.107 -13.238 1.00 97.19 98 VAL A N 1
ATOM 726 C CA . VAL A 1 98 ? 14.755 0.307 -12.207 1.00 97.19 98 VAL A CA 1
ATOM 727 C C . VAL A 1 98 ? 15.700 1.189 -11.385 1.00 97.19 98 VAL A C 1
ATOM 729 O O . VAL A 1 98 ? 15.626 1.196 -10.157 1.00 97.19 98 VAL A O 1
ATOM 7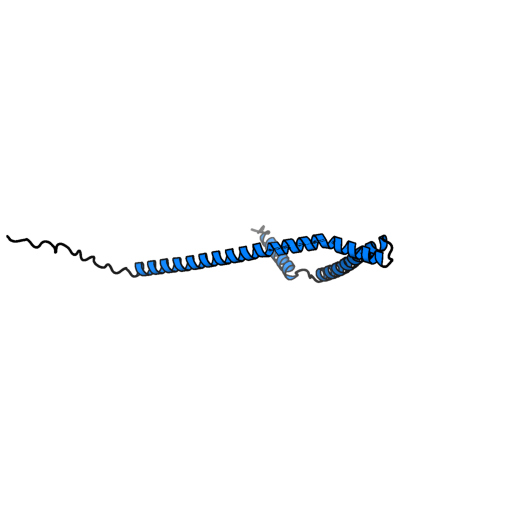32 N N . GLY A 1 99 ? 16.538 1.988 -12.046 1.00 97.69 99 GLY A N 1
ATOM 733 C CA . GLY A 1 99 ? 17.457 2.926 -11.403 1.00 97.69 99 GLY A CA 1
ATOM 734 C C . GLY A 1 99 ? 16.739 3.932 -10.502 1.00 97.69 99 GLY A C 1
ATOM 735 O O . GLY A 1 99 ? 17.176 4.163 -9.375 1.00 97.69 99 GLY A O 1
ATOM 736 N N . PHE A 1 100 ? 15.596 4.462 -10.942 1.00 97.19 100 PHE A N 1
ATOM 737 C CA . PHE A 1 100 ? 14.745 5.333 -10.131 1.00 97.19 100 PHE A CA 1
ATOM 738 C C . PHE A 1 100 ? 14.320 4.662 -8.812 1.00 97.19 100 PHE A C 1
ATOM 740 O O . PHE A 1 100 ? 14.455 5.265 -7.744 1.00 97.19 100 PHE A O 1
ATOM 747 N N . PHE A 1 101 ? 13.901 3.393 -8.847 1.00 97.31 101 PHE A N 1
ATOM 748 C CA . PHE A 1 101 ? 13.574 2.643 -7.630 1.00 97.31 101 PHE A CA 1
ATOM 749 C C . PHE A 1 101 ? 14.781 2.391 -6.728 1.00 97.31 101 PHE A C 1
ATOM 751 O O . PHE A 1 101 ? 14.645 2.485 -5.509 1.00 97.31 101 PHE A O 1
ATOM 758 N N . PHE A 1 102 ? 15.964 2.125 -7.287 1.00 98.06 102 PHE A N 1
ATOM 759 C CA . PHE A 1 102 ? 17.191 2.003 -6.492 1.00 98.06 102 PHE A CA 1
ATOM 760 C C . PHE A 1 102 ? 17.545 3.311 -5.778 1.00 98.06 102 PHE A C 1
ATOM 762 O O . PHE A 1 102 ? 17.911 3.283 -4.601 1.00 98.06 102 PHE A O 1
ATOM 769 N N . VAL A 1 103 ? 17.389 4.457 -6.447 1.00 98.19 103 VAL A N 1
ATOM 770 C CA . VAL A 1 103 ? 17.606 5.778 -5.835 1.00 98.19 103 VAL A CA 1
ATOM 771 C C . VAL A 1 103 ? 16.617 6.015 -4.694 1.00 98.19 103 VAL A C 1
ATOM 773 O O . VAL A 1 103 ? 17.029 6.409 -3.600 1.00 98.19 103 VAL A O 1
ATOM 776 N N . LEU A 1 104 ? 15.328 5.723 -4.900 1.00 97.75 104 LEU A N 1
ATOM 777 C CA . LEU A 1 104 ? 14.324 5.822 -3.838 1.00 97.75 104 LEU A CA 1
ATOM 778 C C . LEU A 1 104 ? 14.629 4.874 -2.671 1.00 97.75 104 LEU A C 1
ATOM 780 O O . LEU A 1 104 ? 14.603 5.298 -1.515 1.00 97.75 104 LEU A O 1
ATOM 784 N N . ALA A 1 105 ? 14.962 3.615 -2.953 1.00 97.50 105 ALA A N 1
ATOM 785 C CA . ALA A 1 105 ? 15.308 2.626 -1.937 1.00 97.50 105 ALA A CA 1
ATOM 786 C C . ALA A 1 105 ? 16.526 3.068 -1.114 1.00 97.50 105 ALA A C 1
ATOM 788 O O . ALA A 1 105 ? 16.505 2.978 0.115 1.00 97.50 105 ALA A O 1
ATOM 789 N N . ALA A 1 106 ? 17.555 3.616 -1.764 1.00 97.62 106 ALA A N 1
ATOM 790 C CA . ALA A 1 106 ? 18.713 4.182 -1.085 1.00 97.62 106 ALA A CA 1
ATOM 791 C C . ALA A 1 106 ? 18.316 5.376 -0.202 1.00 97.62 106 ALA A C 1
ATOM 793 O O . ALA A 1 106 ? 18.691 5.420 0.970 1.00 97.62 106 ALA A O 1
ATOM 794 N N . LEU A 1 107 ? 17.512 6.312 -0.714 1.00 98.06 107 LEU A N 1
ATOM 795 C CA . LEU A 1 107 ? 17.062 7.484 0.040 1.00 98.06 107 LEU A CA 1
ATOM 796 C C . LEU A 1 107 ? 16.270 7.085 1.295 1.00 98.06 107 LEU A C 1
ATOM 798 O O . LEU A 1 107 ? 16.623 7.485 2.409 1.00 98.06 107 LEU A O 1
ATOM 802 N N . PHE A 1 108 ? 15.230 6.265 1.136 1.00 97.50 108 PHE A N 1
ATOM 803 C CA . PHE A 1 108 ? 14.405 5.807 2.254 1.00 97.50 108 PHE A CA 1
ATOM 804 C C . PHE A 1 108 ? 15.180 4.899 3.210 1.00 97.50 108 PHE A C 1
ATOM 806 O O . PHE A 1 108 ? 15.037 5.040 4.427 1.00 97.50 108 PHE A O 1
ATOM 813 N N . GLY A 1 109 ? 16.057 4.036 2.695 1.00 96.88 109 GLY A N 1
ATOM 814 C CA . GLY A 1 109 ? 16.951 3.208 3.502 1.00 96.88 109 GLY A CA 1
ATOM 815 C C . GLY A 1 109 ? 17.879 4.053 4.376 1.00 96.88 109 GLY A C 1
ATOM 816 O O . GLY A 1 109 ? 17.989 3.814 5.579 1.00 96.88 109 GLY A O 1
ATOM 817 N N . LEU A 1 110 ? 18.479 5.108 3.819 1.00 97.12 110 LEU A N 1
ATOM 818 C CA . LEU A 1 110 ? 19.325 6.039 4.568 1.00 97.12 110 LEU A CA 1
ATOM 819 C C . LEU A 1 110 ? 18.537 6.823 5.626 1.00 97.12 110 LEU A C 1
ATOM 821 O O . LEU A 1 110 ? 19.024 6.992 6.749 1.00 97.12 110 LEU A O 1
ATOM 825 N N . ILE A 1 111 ? 17.326 7.288 5.304 1.00 96.69 111 ILE A N 1
ATOM 826 C CA . ILE A 1 111 ? 16.444 7.969 6.266 1.00 96.69 111 ILE A CA 1
ATOM 827 C C . ILE A 1 111 ? 16.056 7.015 7.405 1.00 96.69 111 ILE A C 1
ATOM 829 O O . ILE A 1 111 ? 16.153 7.390 8.578 1.00 96.69 111 ILE A O 1
ATOM 833 N N . GLY A 1 112 ? 15.666 5.782 7.077 1.00 94.06 112 GLY A N 1
ATOM 834 C CA . GLY A 1 112 ? 15.319 4.738 8.041 1.00 94.06 112 GLY A CA 1
ATOM 835 C C . GLY A 1 112 ? 16.489 4.403 8.962 1.00 94.06 112 GLY A C 1
ATOM 836 O O . GLY A 1 112 ? 16.352 4.469 10.184 1.00 94.06 112 GLY A O 1
ATOM 837 N N . LEU A 1 113 ? 17.675 4.168 8.396 1.00 95.12 113 LEU A N 1
ATOM 838 C CA . LEU A 1 113 ? 18.903 3.925 9.157 1.00 95.12 113 LEU A CA 1
ATOM 839 C C . LEU A 1 113 ? 19.251 5.097 10.078 1.00 95.12 113 LEU A C 1
ATOM 841 O O . LEU A 1 113 ? 19.627 4.882 11.230 1.00 95.12 113 LEU A O 1
ATOM 845 N N . ARG A 1 114 ? 19.101 6.342 9.614 1.00 93.62 114 ARG A N 1
ATOM 846 C CA . ARG A 1 114 ? 19.308 7.533 10.452 1.00 93.62 114 ARG A CA 1
ATOM 847 C C . ARG A 1 114 ? 18.310 7.609 11.603 1.00 93.62 114 ARG A C 1
ATOM 849 O O . ARG A 1 114 ? 18.711 7.963 12.710 1.00 93.62 114 ARG A O 1
ATOM 856 N N . LYS A 1 115 ? 17.036 7.292 11.365 1.00 92.19 115 LYS A N 1
ATOM 857 C CA . LYS A 1 115 ? 16.007 7.262 12.416 1.00 92.19 115 LYS A CA 1
ATOM 858 C C . LYS A 1 115 ? 16.304 6.173 13.442 1.00 92.19 115 LYS A C 1
ATOM 860 O O . LYS A 1 115 ? 16.327 6.483 14.625 1.00 92.19 115 LYS A O 1
ATOM 865 N N . ILE A 1 116 ? 16.630 4.958 13.001 1.00 92.31 116 ILE A N 1
ATOM 866 C CA . ILE A 1 116 ? 16.972 3.833 13.886 1.00 92.31 116 ILE A CA 1
ATOM 867 C C . ILE A 1 116 ? 18.216 4.151 14.721 1.00 92.31 116 ILE A C 1
ATOM 869 O O . ILE A 1 116 ? 18.196 3.974 15.935 1.00 92.31 1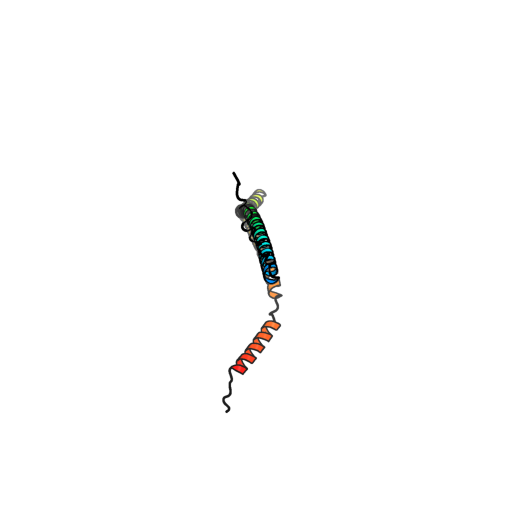16 ILE A O 1
ATOM 873 N N . LYS A 1 117 ? 19.275 4.704 14.115 1.00 87.56 117 LYS A N 1
ATOM 874 C CA . LYS A 1 117 ? 20.495 5.108 14.842 1.00 87.56 117 LYS A CA 1
ATOM 875 C C . LYS A 1 117 ? 20.247 6.188 15.902 1.00 87.56 117 LYS A C 1
ATOM 877 O O . LYS A 1 117 ? 21.016 6.287 16.851 1.00 87.56 117 LYS A O 1
ATOM 882 N N . LYS A 1 118 ? 19.196 7.002 15.752 1.00 84.75 118 LYS A N 1
ATOM 883 C CA . LYS A 1 118 ? 18.794 8.014 16.744 1.00 84.75 118 LYS A CA 1
ATOM 884 C C . LYS A 1 118 ? 17.973 7.438 17.900 1.00 84.75 118 LYS A C 1
ATOM 886 O O . LYS A 1 118 ? 17.797 8.133 18.900 1.00 84.75 118 LYS A O 1
ATOM 891 N N . ILE A 1 119 ? 17.486 6.199 17.795 1.00 85.69 119 ILE A N 1
ATOM 892 C CA . ILE A 1 119 ? 16.794 5.523 18.895 1.00 85.69 119 ILE A CA 1
ATOM 893 C C . ILE A 1 119 ? 17.844 5.180 19.958 1.00 85.69 119 ILE A C 1
ATOM 895 O O . ILE A 1 119 ? 18.594 4.212 19.837 1.00 85.69 119 ILE A O 1
ATOM 899 N N . LYS A 1 120 ? 17.928 6.005 21.007 1.00 78.94 120 LYS A N 1
ATOM 900 C CA . LYS A 1 120 ? 18.743 5.705 22.189 1.00 78.94 120 LYS A CA 1
ATOM 901 C C . LYS A 1 120 ? 18.140 4.502 22.917 1.00 78.94 120 LYS A C 1
ATOM 903 O O . LYS A 1 120 ? 16.920 4.403 23.047 1.00 78.94 120 LYS A O 1
ATOM 908 N N . LYS A 1 121 ? 18.989 3.597 23.418 1.00 70.38 121 LYS A N 1
ATOM 909 C CA . LYS A 1 121 ? 18.538 2.504 24.293 1.00 70.38 121 LYS A CA 1
ATOM 910 C C . LYS A 1 121 ? 17.830 3.116 25.512 1.00 70.38 121 LYS A C 1
ATOM 912 O O . LYS A 1 121 ? 18.349 4.089 26.057 1.00 70.38 121 LYS A O 1
ATOM 917 N N . PRO A 1 122 ? 16.678 2.589 25.956 1.00 72.75 122 PRO A N 1
ATOM 918 C CA . PRO A 1 122 ? 15.971 3.136 27.109 1.00 72.75 122 PRO A CA 1
ATOM 919 C C . PRO A 1 122 ? 16.763 2.864 28.398 1.00 72.75 122 PRO A C 1
ATOM 921 O O . PRO A 1 122 ? 16.608 1.832 29.048 1.00 72.75 122 PRO A O 1
ATOM 924 N N . GLU A 1 123 ? 17.639 3.799 28.771 1.00 74.38 123 GLU A N 1
ATOM 925 C CA . GLU A 1 123 ? 18.542 3.694 29.930 1.00 74.38 123 GLU A CA 1
ATOM 926 C C . GLU A 1 123 ? 17.781 3.519 31.253 1.00 74.38 123 GLU A C 1
ATOM 928 O O . GLU A 1 123 ? 18.200 2.769 32.137 1.00 74.38 123 GLU A O 1
ATOM 933 N N . ARG A 1 124 ? 16.612 4.161 31.376 1.00 70.75 124 ARG A N 1
ATOM 934 C CA . ARG A 1 124 ? 15.722 4.036 32.542 1.00 70.75 124 ARG A CA 1
ATOM 935 C C . ARG A 1 124 ? 15.140 2.625 32.658 1.00 70.75 124 ARG A C 1
ATOM 937 O O . ARG A 1 124 ? 15.167 2.048 33.735 1.00 70.75 124 ARG A O 1
ATOM 944 N N . THR A 1 125 ? 14.705 2.025 31.553 1.00 73.00 125 THR A N 1
ATOM 945 C CA . THR A 1 125 ? 14.182 0.650 31.549 1.00 73.00 125 THR A CA 1
ATOM 946 C C . THR A 1 125 ? 15.287 -0.364 31.835 1.00 73.00 125 THR A C 1
ATOM 948 O O . THR A 1 125 ? 15.103 -1.253 32.662 1.00 73.00 125 THR A O 1
ATOM 951 N N . VAL A 1 126 ? 16.469 -0.194 31.234 1.00 74.88 126 VAL A N 1
ATOM 952 C CA . VAL A 1 126 ? 17.618 -1.081 31.483 1.00 74.88 126 VAL A CA 1
ATOM 953 C C . VAL A 1 126 ? 18.097 -0.985 32.938 1.00 74.88 126 VAL A C 1
ATOM 955 O O . VAL A 1 126 ? 18.413 -2.008 33.543 1.00 74.88 126 VAL A O 1
ATOM 958 N N . SER A 1 127 ? 18.125 0.214 33.529 1.00 72.81 127 SER A N 1
ATOM 959 C CA . SER A 1 127 ? 18.508 0.390 34.938 1.00 72.81 127 SER A CA 1
ATOM 960 C C . SER A 1 127 ? 17.465 -0.163 35.913 1.00 72.81 127 SER A C 1
ATOM 962 O O . SER A 1 127 ? 17.850 -0.841 36.864 1.00 72.81 127 SER A O 1
ATOM 964 N N . SER A 1 128 ? 16.166 0.031 35.665 1.00 76.69 128 SER A N 1
ATOM 965 C CA . SER A 1 128 ? 15.104 -0.578 36.481 1.00 76.69 128 SER A CA 1
ATOM 966 C C . SER A 1 128 ? 15.120 -2.109 36.409 1.00 76.69 128 SER A C 1
ATOM 968 O O . SER A 1 128 ? 14.974 -2.767 37.434 1.00 76.69 128 SER A O 1
ATOM 970 N N . MET A 1 129 ? 15.381 -2.700 35.237 1.00 78.94 129 MET A N 1
ATOM 971 C CA . MET A 1 129 ? 15.511 -4.158 35.106 1.00 78.94 129 MET A CA 1
ATOM 972 C C . MET A 1 129 ? 16.738 -4.707 35.847 1.00 78.94 129 MET A C 1
ATOM 974 O O . MET A 1 129 ? 16.635 -5.748 36.495 1.00 78.94 129 MET A O 1
ATOM 978 N N . LYS A 1 130 ? 17.879 -4.001 35.809 1.00 77.25 130 LYS A N 1
ATOM 979 C CA . LYS A 1 130 ? 19.068 -4.374 36.598 1.00 77.25 130 LYS A CA 1
ATOM 980 C C . LYS A 1 130 ? 18.772 -4.347 38.097 1.00 77.25 130 LYS A C 1
ATOM 982 O O . LYS A 1 130 ? 18.990 -5.360 38.757 1.00 77.25 130 LYS A O 1
ATOM 987 N N . LYS A 1 131 ? 18.178 -3.258 38.599 1.00 77.00 131 LYS A N 1
ATOM 988 C CA . LYS A 1 131 ? 17.774 -3.130 40.010 1.00 77.00 131 LYS A CA 1
ATOM 989 C C . LYS A 1 131 ? 16.808 -4.236 40.434 1.00 77.00 131 LYS A C 1
ATOM 991 O O . LYS A 1 131 ? 17.021 -4.878 41.455 1.00 77.00 131 LYS A O 1
ATOM 996 N N . ASN A 1 132 ? 15.798 -4.531 39.617 1.00 78.19 132 ASN A N 1
ATOM 997 C CA . ASN A 1 132 ? 14.845 -5.601 39.916 1.00 78.19 132 ASN A CA 1
ATOM 998 C C . ASN A 1 132 ? 15.515 -6.985 39.926 1.00 78.19 132 ASN A C 1
ATOM 1000 O O . ASN A 1 132 ? 15.167 -7.824 40.752 1.00 78.19 132 ASN A O 1
ATOM 1004 N N . SER A 1 133 ? 16.499 -7.225 39.052 1.00 78.06 133 SER A N 1
ATOM 1005 C CA . SER A 1 133 ? 17.262 -8.480 39.043 1.00 78.06 133 SER A CA 1
ATOM 1006 C C . SER A 1 133 ? 18.189 -8.629 40.25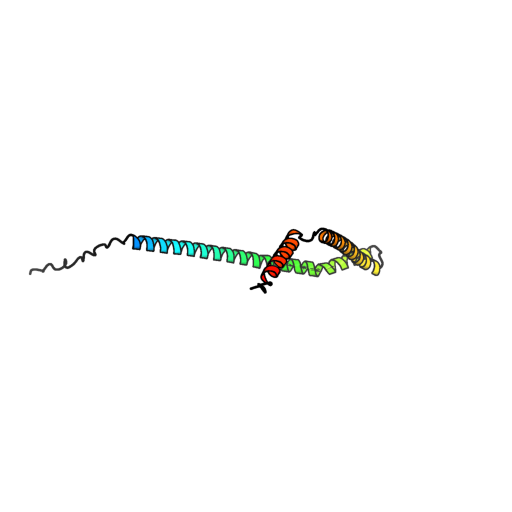5 1.00 78.06 133 SER A C 1
ATOM 1008 O O . SER A 1 133 ? 18.355 -9.738 40.762 1.00 78.06 133 SER A O 1
ATOM 1010 N N . GLU A 1 134 ? 18.759 -7.526 40.747 1.00 79.31 134 GLU A N 1
ATOM 1011 C CA . GLU A 1 134 ? 19.565 -7.494 41.971 1.00 79.31 134 GLU A CA 1
ATOM 1012 C C . GLU A 1 134 ? 18.697 -7.776 43.200 1.00 79.31 134 GLU A C 1
ATOM 1014 O O . GLU A 1 134 ? 19.047 -8.638 44.006 1.00 79.31 134 GLU A O 1
ATOM 1019 N N . ILE A 1 135 ? 17.521 -7.146 43.287 1.00 80.50 135 ILE A N 1
ATOM 1020 C CA . ILE A 1 135 ? 16.536 -7.396 44.348 1.00 80.50 135 ILE A CA 1
ATOM 1021 C C . ILE A 1 135 ? 16.076 -8.861 44.313 1.00 80.50 135 ILE A C 1
ATOM 1023 O O . ILE A 1 135 ? 16.124 -9.551 45.328 1.00 80.50 135 ILE A O 1
ATOM 1027 N N . ALA A 1 136 ? 15.713 -9.392 43.143 1.00 82.12 136 ALA A N 1
ATOM 1028 C CA . ALA A 1 136 ? 15.301 -10.790 43.004 1.00 82.12 136 ALA A CA 1
ATOM 1029 C C . ALA A 1 136 ? 16.415 -11.787 43.385 1.00 82.12 136 ALA A C 1
ATOM 1031 O O . ALA A 1 136 ? 16.141 -12.838 43.966 1.00 82.12 136 ALA A O 1
ATOM 1032 N N . ARG A 1 137 ? 17.686 -11.467 43.098 1.00 78.94 137 ARG A N 1
ATOM 1033 C CA . ARG A 1 137 ? 18.836 -12.274 43.540 1.00 78.94 137 ARG A CA 1
ATOM 1034 C C . ARG A 1 137 ? 19.061 -12.198 45.047 1.00 78.94 137 ARG A C 1
ATOM 1036 O O . ARG A 1 137 ? 19.439 -13.215 45.623 1.00 78.94 137 ARG A O 1
ATOM 1043 N N . ALA A 1 138 ? 18.812 -11.046 45.672 1.00 77.00 138 ALA A N 1
ATOM 1044 C CA . ALA A 1 138 ? 18.855 -10.905 47.125 1.00 77.00 138 ALA A CA 1
ATOM 1045 C C . ALA A 1 138 ? 17.794 -11.794 47.800 1.00 77.00 138 ALA A C 1
ATOM 1047 O O . ALA A 1 138 ? 18.120 -12.512 48.740 1.00 77.00 138 ALA A O 1
ATOM 1048 N N . PHE A 1 139 ? 16.576 -11.863 47.247 1.00 74.38 139 PHE A N 1
ATOM 1049 C CA . PHE A 1 139 ? 15.524 -12.775 47.727 1.00 74.38 139 PHE A CA 1
ATOM 1050 C C . PHE A 1 139 ? 15.826 -14.263 47.484 1.00 74.38 139 PHE A C 1
ATOM 1052 O O . PHE A 1 139 ? 15.391 -15.112 48.257 1.00 74.38 139 PHE A O 1
ATOM 1059 N N . LYS A 1 140 ? 16.597 -14.611 46.442 1.00 77.12 140 LYS A N 1
ATOM 1060 C CA . LYS A 1 140 ? 17.007 -16.004 46.172 1.00 77.12 140 LYS A CA 1
ATOM 1061 C C . LYS A 1 140 ? 18.068 -16.526 47.153 1.00 77.12 140 LYS A C 1
ATOM 1063 O O . LYS A 1 140 ? 18.370 -17.719 47.132 1.00 77.12 140 LYS A O 1
ATOM 1068 N N . LYS A 1 141 ? 18.642 -15.677 48.009 1.00 61.62 141 LYS A N 1
ATOM 1069 C CA . LYS A 1 141 ? 19.648 -16.082 48.997 1.00 61.62 141 LYS A CA 1
ATOM 1070 C C . LYS A 1 141 ? 19.058 -16.064 50.418 1.00 61.62 141 LYS A C 1
ATOM 1072 O O . LYS A 1 141 ? 19.421 -15.179 51.188 1.00 61.62 141 LYS A O 1
ATOM 1077 N N . PRO A 1 142 ? 18.181 -17.013 50.801 1.00 59.84 142 PRO A N 1
ATOM 1078 C CA . PRO A 1 142 ? 17.856 -17.190 52.203 1.00 59.84 142 PRO A CA 1
ATOM 1079 C C . PRO A 1 142 ? 19.057 -17.842 52.903 1.00 59.84 142 PRO A C 1
ATOM 1081 O O . PRO A 1 142 ? 19.550 -18.896 52.500 1.00 59.84 142 PRO A O 1
ATOM 1084 N N . GLU A 1 143 ? 19.580 -17.129 53.896 1.00 64.62 143 GLU A N 1
ATOM 1085 C CA . GLU A 1 143 ? 19.765 -17.664 55.247 1.00 64.62 143 GLU A CA 1
ATOM 1086 C C . GLU A 1 143 ? 20.263 -19.122 55.331 1.00 64.62 143 GLU A C 1
ATOM 1088 O O . GLU A 1 143 ? 19.567 -20.028 55.771 1.00 64.62 143 GLU A O 1
ATOM 1093 N N . LYS A 1 144 ? 21.518 -19.357 54.933 1.00 54.66 144 LYS A N 1
ATOM 1094 C CA . LYS A 1 144 ? 22.328 -20.433 55.526 1.00 54.66 144 LYS A CA 1
ATOM 1095 C C . LYS A 1 144 ? 23.200 -19.830 56.625 1.00 54.66 144 LYS A C 1
ATOM 1097 O O . LYS A 1 144 ? 24.412 -19.740 56.459 1.00 54.66 144 LYS A O 1
ATOM 1102 N N . ALA A 1 145 ? 22.566 -19.309 57.668 1.00 56.53 145 ALA A N 1
ATOM 1103 C CA . ALA A 1 145 ? 23.218 -18.892 58.907 1.00 56.53 145 ALA A CA 1
ATOM 1104 C C . ALA A 1 145 ? 22.150 -18.741 60.003 1.00 56.53 145 ALA A C 1
ATOM 1106 O O . ALA A 1 145 ? 21.887 -17.635 60.465 1.00 56.53 145 ALA A O 1
ATOM 1107 N N . ALA A 1 146 ? 21.515 -19.856 60.356 1.00 47.28 146 ALA A N 1
ATOM 1108 C CA . ALA A 1 146 ? 20.882 -20.071 61.650 1.00 47.28 146 ALA A CA 1
ATOM 1109 C C . ALA A 1 146 ? 21.472 -21.365 62.218 1.00 47.28 146 ALA A C 1
ATOM 1111 O O . ALA A 1 146 ? 21.663 -22.307 61.407 1.00 47.28 146 ALA A O 1
#